Protein AF-A0A336LUT3-F1 (afdb_monomer_lite)

Secondary structure (DSSP, 8-state):
-HHHHTT---PPP--BTTB-----SS-HHHHHHHHHHT-PPPPPGGGS-PPP---PPPHHHHHHHHHHH--PPPPPPP-------

Organism: Culicoides sonorensis (NCBI:txid179676)

InterPro domains:
  IPR003124 WH2 domain [PS51082] (59-76)
  IPR029901 Protein Spire [PTHR21345] (1-82)

Sequence (85 aa):
MEDIRQRKYQLRKVMVNGDVPPRVKKDAHAVILEFIRSRPPLRKASERKLQPLKRNPSPRDLLLDSIRQGRVLKPVAPKLKNRCK

Foldseek 3Di:
DVCVVVVVDDDDQDDDPPDRPPPPPDDPVRVVVVVVVVVPDDDDPVPDPDDPDDDDDDPVRVVVVDVVVDDDDDDDDDDPPPDDD

Structure (mmCIF, N/CA/C/O backbone):
data_AF-A0A336LUT3-F1
#
_entry.id   AF-A0A336LUT3-F1
#
loop_
_atom_site.group_PDB
_atom_site.id
_atom_site.type_symbol
_atom_site.label_atom_id
_atom_site.label_alt_id
_atom_site.label_comp_id
_atom_site.label_asym_id
_atom_site.label_entity_id
_atom_site.label_seq_id
_atom_site.pdbx_PDB_ins_code
_atom_site.Cartn_x
_atom_site.Cartn_y
_atom_site.Cartn_z
_atom_site.occupancy
_atom_site.B_iso_or_equiv
_atom_site.auth_seq_id
_atom_site.auth_comp_id
_atom_site.auth_asym_id
_atom_site.auth_atom_id
_atom_site.pdbx_PDB_model_num
ATOM 1 N N . MET A 1 1 ? 41.570 20.282 -2.969 1.00 68.81 1 MET A N 1
ATOM 2 C CA . MET A 1 1 ? 40.309 20.346 -3.754 1.00 68.81 1 MET A CA 1
ATOM 3 C C . MET A 1 1 ? 40.528 20.768 -5.202 1.00 68.81 1 MET A C 1
ATOM 5 O O . MET A 1 1 ? 39.666 20.485 -6.028 1.00 68.81 1 MET A O 1
ATOM 9 N N . GLU A 1 2 ? 41.651 21.416 -5.524 1.00 84.81 2 GLU A N 1
ATOM 10 C CA . GLU A 1 2 ? 41.972 21.817 -6.898 1.00 84.81 2 GLU A CA 1
ATOM 11 C C . GLU A 1 2 ? 42.041 20.625 -7.861 1.00 84.81 2 GLU A C 1
ATOM 13 O O . GLU A 1 2 ? 41.521 20.703 -8.965 1.00 84.81 2 GLU A O 1
ATOM 18 N N . ASP A 1 3 ? 42.549 19.478 -7.411 1.00 85.50 3 ASP A N 1
ATOM 19 C CA . ASP A 1 3 ? 42.709 18.281 -8.251 1.00 85.50 3 ASP A CA 1
ATOM 20 C C . ASP A 1 3 ? 41.368 17.700 -8.732 1.00 85.50 3 ASP A C 1
ATOM 22 O O . ASP A 1 3 ? 41.266 17.177 -9.843 1.00 85.50 3 ASP A O 1
ATOM 26 N N . ILE A 1 4 ? 40.310 17.837 -7.919 1.00 82.75 4 ILE A N 1
ATOM 27 C CA . ILE A 1 4 ? 38.938 17.448 -8.282 1.00 82.75 4 ILE A CA 1
ATOM 28 C C . ILE A 1 4 ? 38.367 18.445 -9.292 1.00 82.75 4 ILE A C 1
ATOM 30 O O . ILE A 1 4 ? 37.797 18.033 -10.305 1.00 82.75 4 ILE A O 1
ATOM 34 N N . ARG A 1 5 ? 38.553 19.750 -9.043 1.00 88.62 5 ARG A N 1
ATOM 35 C CA . ARG A 1 5 ? 38.111 20.821 -9.950 1.00 88.62 5 ARG A CA 1
ATOM 36 C C . ARG A 1 5 ? 38.777 20.708 -11.323 1.00 88.62 5 ARG A C 1
ATOM 38 O O . ARG A 1 5 ? 38.098 20.824 -12.337 1.00 88.62 5 ARG A O 1
ATOM 45 N N . GLN A 1 6 ? 40.070 20.389 -11.351 1.00 89.94 6 GLN A N 1
ATOM 46 C CA . GLN A 1 6 ? 40.873 20.188 -12.560 1.00 89.94 6 GLN A CA 1
ATOM 47 C C . GLN A 1 6 ? 40.741 18.776 -13.163 1.00 89.94 6 GLN A C 1
ATOM 49 O O . GLN A 1 6 ? 41.374 18.482 -14.174 1.00 89.94 6 GLN A O 1
ATOM 54 N N . ARG A 1 7 ? 39.921 17.893 -12.567 1.00 83.62 7 ARG A N 1
ATOM 55 C CA . ARG A 1 7 ? 39.706 16.494 -12.991 1.00 83.62 7 ARG A CA 1
ATOM 56 C C . ARG A 1 7 ? 40.998 15.687 -13.170 1.00 83.62 7 ARG A C 1
ATOM 58 O O . ARG A 1 7 ? 41.072 14.793 -14.011 1.00 83.62 7 ARG A O 1
ATOM 65 N N . LYS A 1 8 ? 42.018 15.968 -12.361 1.00 87.81 8 LYS A N 1
ATOM 66 C CA . LYS A 1 8 ? 43.341 15.340 -12.447 1.00 87.81 8 LYS A CA 1
ATOM 67 C C . LYS A 1 8 ? 43.386 14.015 -11.670 1.00 87.81 8 LYS A C 1
ATOM 69 O O . LYS A 1 8 ? 44.268 13.796 -10.848 1.00 87.81 8 LYS A O 1
ATOM 74 N N . TYR A 1 9 ? 42.416 13.133 -11.910 1.00 81.25 9 TYR A N 1
ATOM 75 C CA . TYR A 1 9 ? 42.328 11.812 -11.283 1.00 81.25 9 TYR A CA 1
ATOM 76 C C . TYR A 1 9 ? 42.215 10.706 -12.339 1.00 81.25 9 TYR A C 1
ATOM 78 O O . TYR A 1 9 ? 41.461 10.818 -13.304 1.00 81.25 9 TYR A O 1
ATOM 86 N N . GLN A 1 10 ? 42.960 9.615 -12.152 1.00 79.81 10 GLN A N 1
ATOM 87 C CA . GLN A 1 10 ? 42.882 8.421 -12.997 1.00 79.81 10 GLN A CA 1
ATOM 88 C C . GLN A 1 10 ? 42.138 7.316 -12.241 1.00 79.81 10 GLN A C 1
ATOM 90 O O . GLN A 1 10 ? 42.636 6.785 -11.252 1.00 79.81 10 GLN A O 1
ATOM 95 N N . LEU A 1 11 ? 40.931 6.972 -12.698 1.00 76.81 11 LEU A N 1
ATOM 96 C CA . LEU A 1 11 ? 40.171 5.838 -12.167 1.00 76.81 11 LEU A CA 1
ATOM 97 C C . LEU A 1 11 ? 40.531 4.556 -12.924 1.00 76.81 11 LEU A C 1
ATOM 99 O O . LEU A 1 11 ? 40.666 4.559 -14.149 1.00 76.81 11 LEU A O 1
ATOM 103 N N . ARG A 1 12 ? 40.635 3.438 -12.199 1.00 75.50 12 ARG A N 1
ATOM 104 C CA . ARG A 1 12 ? 40.793 2.107 -12.801 1.00 75.50 12 ARG A CA 1
ATOM 105 C C . ARG A 1 12 ? 39.466 1.678 -13.436 1.00 75.50 12 ARG A C 1
ATOM 107 O O . ARG A 1 12 ? 38.423 1.745 -12.790 1.00 75.50 12 ARG A O 1
ATOM 114 N N . LYS A 1 13 ? 39.492 1.238 -14.698 1.00 70.25 13 LYS A N 1
ATOM 115 C CA . LYS A 1 13 ? 38.297 0.733 -15.394 1.00 70.25 13 LYS A CA 1
ATOM 116 C C . LYS A 1 13 ? 37.951 -0.658 -14.860 1.00 70.25 13 LYS A C 1
ATOM 118 O O . LYS A 1 13 ? 38.733 -1.587 -15.031 1.00 70.25 13 LYS A O 1
ATOM 123 N N . VAL A 1 14 ? 36.789 -0.799 -14.226 1.00 70.44 14 VAL A N 1
ATOM 124 C CA . VAL A 1 14 ? 36.258 -2.108 -13.821 1.00 70.44 14 VAL A CA 1
ATOM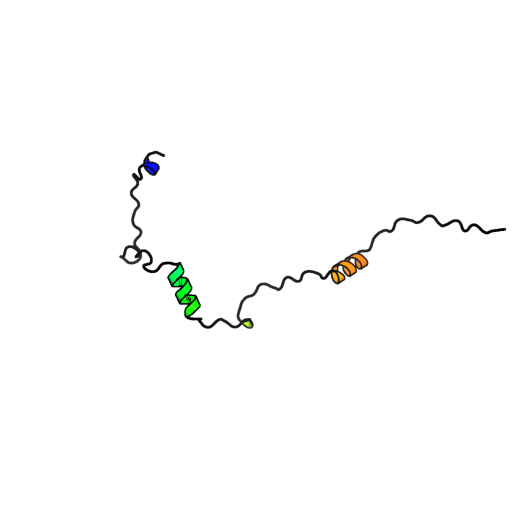 125 C C . VAL A 1 14 ? 35.617 -2.750 -15.050 1.00 70.44 14 VAL A C 1
ATOM 127 O O . VAL A 1 14 ? 34.591 -2.279 -15.536 1.00 70.44 14 VAL A O 1
ATOM 130 N N . MET A 1 15 ? 36.261 -3.785 -15.586 1.00 64.94 15 MET A N 1
ATOM 131 C CA . MET A 1 15 ? 35.706 -4.620 -16.653 1.00 64.94 15 MET A CA 1
ATOM 132 C C . MET A 1 15 ? 34.906 -5.760 -16.021 1.00 64.94 15 MET A C 1
ATOM 134 O O . MET A 1 15 ? 35.346 -6.344 -15.032 1.00 64.94 15 MET A O 1
ATOM 138 N N . VAL A 1 16 ? 33.753 -6.098 -16.597 1.00 66.56 16 VAL A N 1
ATOM 139 C CA . VAL A 1 16 ? 32.990 -7.299 -16.227 1.00 66.56 16 VAL A CA 1
ATOM 140 C C . VAL A 1 16 ? 33.004 -8.211 -17.451 1.00 66.56 16 VAL A C 1
ATOM 142 O O . VAL A 1 16 ? 32.521 -7.818 -18.507 1.00 66.56 16 VAL A O 1
ATOM 145 N N . ASN A 1 17 ? 33.603 -9.401 -17.333 1.00 61.75 17 ASN A N 1
ATOM 146 C CA . ASN A 1 17 ? 33.742 -10.400 -18.408 1.00 61.75 17 ASN A CA 1
ATOM 147 C C . ASN A 1 17 ? 34.537 -9.959 -19.659 1.00 61.75 17 ASN A C 1
ATOM 149 O O . ASN A 1 17 ? 34.316 -10.488 -20.743 1.00 61.75 17 ASN A O 1
ATOM 153 N N . GLY A 1 18 ? 35.487 -9.029 -19.518 1.00 64.62 18 GLY A N 1
ATOM 154 C CA . GLY A 1 18 ? 36.433 -8.696 -20.595 1.00 64.62 18 GLY A CA 1
ATOM 155 C C . GLY A 1 18 ? 35.974 -7.620 -21.586 1.00 64.62 18 GLY A C 1
ATOM 156 O O . GLY A 1 18 ? 36.736 -7.300 -22.492 1.00 64.62 18 GLY A O 1
ATOM 157 N N . ASP A 1 19 ? 34.815 -6.989 -21.371 1.00 63.25 19 ASP A N 1
ATOM 158 C CA . ASP A 1 19 ? 34.395 -5.780 -22.093 1.00 63.25 19 ASP A CA 1
ATOM 159 C C . ASP A 1 19 ? 34.178 -4.607 -21.116 1.00 63.25 19 ASP A C 1
ATOM 161 O O . ASP A 1 19 ? 33.838 -4.793 -19.940 1.00 63.25 19 ASP A O 1
ATOM 165 N N . VAL A 1 20 ? 34.404 -3.377 -21.586 1.00 56.66 20 VAL A N 1
ATOM 166 C CA . VAL A 1 20 ? 33.955 -2.176 -20.867 1.00 56.66 20 VAL A CA 1
ATOM 167 C C . VAL A 1 20 ? 32.433 -2.197 -20.953 1.00 56.66 20 VAL A C 1
ATOM 169 O O . VAL A 1 20 ? 31.944 -2.192 -22.080 1.00 56.66 20 VAL A O 1
ATOM 172 N N . PRO A 1 21 ? 31.672 -2.202 -19.833 1.00 63.31 21 PRO A N 1
ATOM 173 C CA . PRO A 1 21 ? 30.219 -2.280 -19.897 1.00 63.31 21 PRO A CA 1
ATOM 174 C C . PRO A 1 21 ? 29.712 -1.243 -20.899 1.00 63.31 21 PRO A C 1
ATOM 176 O O . PRO A 1 21 ? 29.939 -0.043 -20.680 1.00 63.31 21 PRO A O 1
ATOM 179 N N . PRO A 1 22 ? 29.100 -1.668 -22.021 1.00 65.25 22 PRO A N 1
ATOM 180 C CA . PRO A 1 22 ? 28.565 -0.727 -22.974 1.00 65.25 22 PRO A CA 1
ATOM 181 C C . PRO A 1 22 ? 27.606 0.141 -22.179 1.00 65.25 22 PRO A C 1
ATOM 183 O O . PRO A 1 22 ? 26.685 -0.384 -21.547 1.00 65.25 22 PRO A O 1
ATOM 186 N N . ARG A 1 23 ? 27.845 1.460 -22.162 1.00 59.88 23 ARG A N 1
ATOM 187 C CA . ARG A 1 23 ? 26.838 2.417 -21.695 1.00 59.88 23 ARG A CA 1
ATOM 188 C C . ARG A 1 23 ? 25.531 1.958 -22.311 1.00 59.88 23 ARG A C 1
ATOM 190 O O . ARG A 1 23 ? 25.491 1.805 -23.533 1.00 59.88 23 ARG A O 1
ATOM 197 N N . VAL A 1 24 ? 24.564 1.612 -21.461 1.00 60.94 24 VAL A N 1
ATOM 198 C CA . VAL A 1 24 ? 23.313 0.963 -21.858 1.00 60.94 24 VAL A CA 1
ATOM 199 C C . VAL A 1 24 ? 22.825 1.660 -23.125 1.00 60.94 24 VAL A C 1
ATOM 201 O O . VAL A 1 24 ? 22.523 2.848 -23.097 1.00 60.94 24 VAL A O 1
ATOM 204 N N . LYS A 1 25 ? 22.895 0.968 -24.273 1.00 68.31 25 LYS A N 1
ATOM 205 C CA . LYS A 1 25 ? 22.725 1.615 -25.591 1.00 68.31 25 LYS A CA 1
ATOM 206 C C . LYS A 1 25 ? 21.312 2.172 -25.767 1.00 68.31 25 LYS A C 1
ATOM 208 O O . LYS A 1 25 ? 21.082 3.045 -26.594 1.00 68.31 25 LYS A O 1
ATOM 213 N N . LYS A 1 26 ? 20.373 1.629 -24.993 1.00 71.75 26 LYS A N 1
ATOM 214 C CA . LYS A 1 26 ? 18.998 2.086 -24.878 1.00 71.75 26 LYS A CA 1
ATOM 215 C C . LYS A 1 26 ? 18.884 2.958 -23.633 1.00 71.75 26 LYS A C 1
ATOM 217 O O . LYS A 1 26 ? 19.322 2.557 -22.557 1.00 71.75 26 LYS A O 1
ATOM 222 N N . ASP A 1 27 ? 18.266 4.121 -23.789 1.00 81.94 27 ASP A N 1
ATOM 223 C CA . ASP A 1 27 ? 17.856 4.956 -22.665 1.00 81.94 27 ASP A CA 1
ATOM 224 C C . ASP A 1 27 ? 17.065 4.108 -21.650 1.00 81.94 27 ASP A C 1
ATOM 226 O O . ASP A 1 27 ? 16.225 3.288 -22.039 1.00 81.94 27 ASP A O 1
ATOM 230 N N . ALA A 1 28 ? 17.336 4.279 -20.355 1.00 82.69 28 ALA A N 1
ATOM 231 C CA . ALA A 1 28 ? 16.670 3.525 -19.294 1.00 82.69 28 ALA A CA 1
ATOM 232 C C . ALA A 1 28 ? 15.144 3.657 -19.406 1.00 82.69 28 ALA A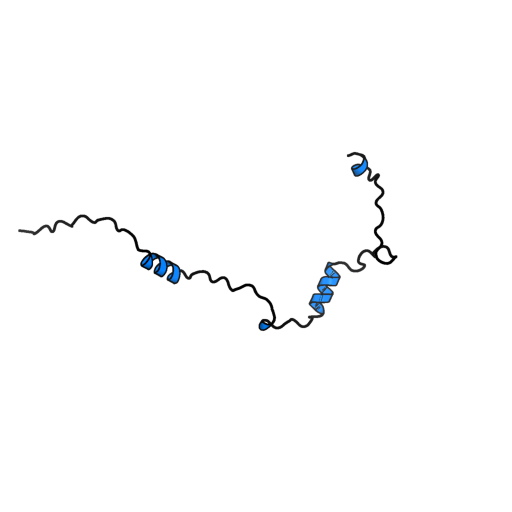 C 1
ATOM 234 O O . ALA A 1 28 ? 14.409 2.682 -19.238 1.00 82.69 28 ALA A O 1
ATOM 235 N N . HIS A 1 29 ? 14.676 4.846 -19.791 1.00 86.50 29 HIS A N 1
ATOM 236 C CA . HIS A 1 29 ? 13.270 5.111 -20.054 1.00 86.50 29 HIS A CA 1
ATOM 237 C C . HIS A 1 29 ? 12.706 4.250 -21.199 1.00 86.50 29 HIS A C 1
ATOM 239 O O . HIS A 1 29 ? 11.624 3.678 -21.071 1.00 86.50 29 HIS A O 1
ATOM 245 N N . ALA A 1 30 ? 13.448 4.085 -22.297 1.00 89.00 30 ALA A N 1
ATOM 246 C CA . ALA A 1 30 ? 13.022 3.269 -23.433 1.00 89.00 30 ALA A CA 1
ATOM 247 C C . ALA A 1 30 ? 12.907 1.779 -23.071 1.00 89.00 30 ALA A C 1
ATOM 249 O O . ALA A 1 30 ? 11.955 1.122 -23.490 1.00 89.00 30 ALA A O 1
ATOM 250 N N . VAL A 1 31 ? 13.828 1.265 -22.248 1.00 88.56 31 VAL A N 1
ATOM 251 C CA . VAL A 1 31 ? 13.797 -0.122 -21.749 1.00 88.56 31 VAL A CA 1
ATOM 252 C C . VAL A 1 31 ? 12.581 -0.361 -20.849 1.00 88.56 31 VAL A C 1
ATOM 254 O O . VAL A 1 31 ? 11.874 -1.356 -21.012 1.00 88.56 31 VAL A O 1
ATOM 257 N N . ILE A 1 32 ? 12.294 0.567 -19.931 1.00 90.06 32 ILE A N 1
ATOM 258 C CA . ILE A 1 32 ? 11.116 0.486 -19.054 1.00 90.06 32 ILE A CA 1
ATOM 259 C C . ILE A 1 32 ? 9.822 0.529 -19.881 1.00 90.06 32 ILE A C 1
ATOM 261 O O . ILE A 1 32 ? 8.899 -0.249 -19.633 1.00 90.06 32 ILE A O 1
ATOM 265 N N . LEU A 1 33 ? 9.753 1.394 -20.899 1.00 94.31 33 LEU A N 1
ATOM 266 C CA . LEU A 1 33 ? 8.596 1.468 -21.789 1.00 94.31 33 LEU A CA 1
ATOM 267 C C . LEU A 1 33 ? 8.397 0.186 -22.609 1.00 94.31 33 LEU A C 1
ATOM 269 O O . LEU A 1 33 ? 7.263 -0.266 -22.748 1.00 94.31 33 LEU A O 1
ATOM 273 N N . GLU A 1 34 ? 9.466 -0.401 -23.152 1.00 93.56 34 GLU A N 1
ATOM 274 C CA . GLU A 1 34 ? 9.428 -1.687 -23.868 1.00 93.56 34 GLU A CA 1
ATOM 275 C C . GLU A 1 34 ? 8.848 -2.800 -22.975 1.00 93.56 34 GLU A C 1
ATOM 277 O O . GLU A 1 34 ? 7.995 -3.571 -23.415 1.00 93.56 34 GLU A O 1
ATOM 282 N N . PHE A 1 35 ? 9.214 -2.806 -21.690 1.00 92.94 35 PHE A N 1
ATOM 283 C CA . PHE A 1 35 ? 8.707 -3.757 -20.700 1.00 92.94 35 PHE A CA 1
ATOM 284 C C . PHE A 1 35 ? 7.219 -3.569 -20.358 1.00 92.94 35 PHE A C 1
ATOM 286 O O . PHE A 1 35 ? 6.472 -4.540 -20.277 1.00 92.94 35 PHE A O 1
ATOM 293 N N . ILE A 1 36 ? 6.747 -2.331 -20.175 1.00 94.06 36 ILE A N 1
ATOM 294 C CA . ILE A 1 36 ? 5.315 -2.079 -19.924 1.00 94.06 36 ILE A CA 1
ATOM 295 C C . ILE A 1 36 ? 4.487 -2.429 -21.170 1.00 94.06 36 ILE A C 1
ATOM 297 O O . ILE A 1 36 ? 3.399 -3.001 -21.057 1.00 94.06 36 ILE A O 1
ATOM 301 N N . ARG A 1 37 ? 5.006 -2.121 -22.367 1.00 93.62 37 ARG A N 1
ATOM 302 C CA . ARG A 1 37 ? 4.339 -2.407 -23.647 1.00 93.62 37 ARG A CA 1
ATOM 303 C C . ARG A 1 37 ? 4.188 -3.900 -23.924 1.00 93.62 37 ARG A C 1
ATOM 305 O O . ARG A 1 37 ? 3.167 -4.282 -24.487 1.00 93.62 37 ARG A O 1
ATOM 312 N N . SER A 1 38 ? 5.138 -4.736 -23.505 1.00 95.44 38 SER A N 1
ATOM 313 C CA . SER A 1 38 ? 5.050 -6.193 -23.682 1.00 95.44 38 SER A CA 1
ATOM 314 C C . SER A 1 38 ? 4.028 -6.873 -22.763 1.00 95.44 38 SER A C 1
ATOM 316 O O . SER A 1 38 ? 3.762 -8.057 -22.948 1.00 95.44 38 SER A O 1
ATOM 318 N N . ARG A 1 39 ? 3.439 -6.135 -21.801 1.00 90.25 39 ARG A N 1
ATOM 319 C CA . ARG A 1 39 ? 2.426 -6.609 -20.836 1.00 90.25 39 ARG A CA 1
ATOM 320 C C . ARG A 1 39 ? 2.696 -8.040 -20.348 1.00 90.25 39 ARG A C 1
ATOM 322 O O . ARG A 1 39 ? 1.864 -8.928 -20.552 1.00 90.25 39 ARG A O 1
ATOM 329 N N . PRO A 1 40 ? 3.849 -8.283 -19.707 1.00 90.75 40 PRO A N 1
ATOM 330 C CA . PRO A 1 40 ? 4.192 -9.618 -19.250 1.00 90.75 40 PRO A CA 1
ATOM 331 C C . PRO A 1 40 ? 3.132 -10.153 -18.269 1.00 90.75 40 PRO A C 1
ATOM 333 O O . PRO A 1 40 ? 2.527 -9.375 -17.520 1.00 90.75 40 PRO A O 1
ATOM 336 N N . PRO A 1 41 ? 2.896 -11.477 -18.241 1.00 91.25 41 PRO A N 1
ATOM 337 C CA . PRO A 1 41 ? 1.884 -12.076 -17.380 1.00 91.25 41 PRO A CA 1
ATOM 338 C C . PRO A 1 41 ? 2.207 -11.829 -15.901 1.00 91.25 41 PRO A C 1
ATOM 340 O O . PRO A 1 41 ? 3.294 -12.145 -15.414 1.00 91.25 41 PRO A O 1
ATOM 343 N N . LEU A 1 42 ? 1.245 -11.266 -15.167 1.00 86.75 42 LEU A N 1
ATOM 344 C CA . LEU A 1 42 ? 1.390 -10.979 -13.740 1.00 86.75 42 LEU A CA 1
ATOM 345 C C . LEU A 1 42 ? 1.042 -12.205 -12.884 1.00 86.75 42 LEU A C 1
ATOM 347 O O . LEU A 1 42 ? 0.111 -12.950 -13.182 1.00 86.75 42 LEU A O 1
ATOM 351 N N . ARG A 1 43 ? 1.738 -12.367 -11.752 1.00 89.44 43 ARG A N 1
ATOM 352 C CA . ARG A 1 43 ? 1.415 -13.387 -10.734 1.00 89.44 43 ARG A CA 1
ATOM 353 C C . ARG A 1 43 ? 0.029 -13.150 -10.135 1.00 89.44 43 ARG A C 1
ATOM 355 O O . ARG A 1 43 ? -0.338 -11.993 -9.887 1.00 89.44 43 ARG A O 1
ATOM 362 N N . LYS A 1 44 ? -0.711 -14.226 -9.846 1.00 90.25 44 LYS A N 1
ATOM 363 C CA . LYS A 1 44 ? -2.038 -14.161 -9.208 1.00 90.25 44 LYS A CA 1
ATOM 364 C C . LYS A 1 44 ? -1.948 -13.486 -7.840 1.00 90.25 44 LYS A C 1
ATOM 366 O O . LYS A 1 44 ? -0.943 -13.621 -7.150 1.00 90.25 44 LYS A O 1
ATOM 371 N N . ALA A 1 45 ? -2.999 -12.774 -7.434 1.00 86.69 45 ALA A N 1
ATOM 372 C CA . ALA A 1 45 ? -3.013 -12.051 -6.159 1.00 86.69 45 ALA A CA 1
ATOM 373 C C . ALA A 1 45 ? -2.787 -12.978 -4.949 1.00 86.69 45 ALA A C 1
ATOM 375 O O . ALA A 1 45 ? -2.071 -12.603 -4.028 1.00 86.69 45 ALA A O 1
ATOM 376 N N . SER A 1 46 ? -3.321 -14.202 -5.004 1.00 88.06 46 SER A N 1
ATOM 377 C CA . SER A 1 46 ? -3.175 -15.233 -3.969 1.00 88.06 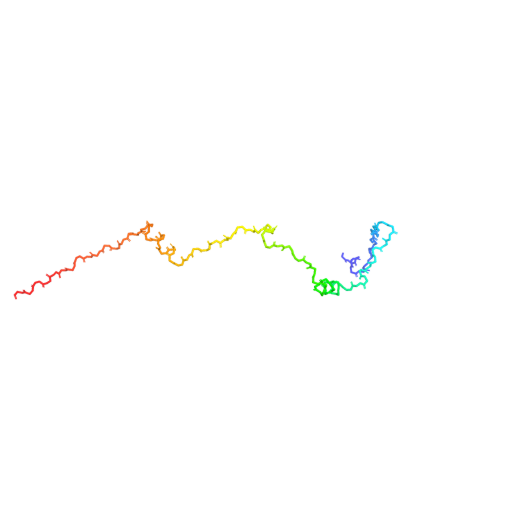46 SER A CA 1
ATOM 378 C C . SER A 1 46 ? -1.742 -15.742 -3.782 1.00 88.06 46 SER A C 1
ATOM 380 O O . SER A 1 46 ? -1.407 -16.235 -2.713 1.00 88.06 46 SER A O 1
ATOM 382 N N . GLU A 1 47 ? -0.891 -15.637 -4.805 1.00 91.94 47 GLU A N 1
ATOM 383 C CA . GLU A 1 47 ? 0.504 -16.104 -4.771 1.00 91.94 47 GLU A CA 1
ATOM 384 C C . GLU A 1 47 ? 1.474 -15.022 -4.269 1.00 91.94 47 GLU A C 1
ATOM 386 O O . GLU A 1 47 ? 2.657 -15.283 -4.044 1.00 91.94 47 GLU A O 1
ATOM 391 N N . ARG A 1 48 ? 1.003 -13.779 -4.121 1.00 89.94 48 ARG A N 1
ATOM 392 C CA . ARG A 1 48 ? 1.834 -12.655 -3.685 1.00 89.94 48 ARG A CA 1
ATOM 393 C C . ARG A 1 48 ? 1.950 -12.676 -2.164 1.00 89.94 48 ARG A C 1
ATOM 395 O O . ARG A 1 48 ? 0.946 -12.708 -1.459 1.00 89.94 48 ARG A O 1
ATOM 402 N N . LYS A 1 49 ? 3.176 -12.574 -1.646 1.00 88.81 49 LYS A N 1
ATOM 403 C CA . LYS A 1 49 ? 3.423 -12.327 -0.218 1.00 88.81 49 LYS A CA 1
ATOM 404 C C . LYS A 1 49 ? 3.048 -10.878 0.107 1.00 88.81 49 LYS A C 1
ATOM 406 O O . LYS A 1 49 ? 3.869 -9.977 -0.045 1.00 88.81 49 LYS A O 1
ATOM 411 N N . LEU A 1 50 ? 1.791 -10.645 0.480 1.00 83.81 50 LEU A N 1
ATOM 412 C CA . LEU A 1 50 ? 1.308 -9.337 0.925 1.00 83.81 50 LEU A CA 1
ATOM 413 C C . LEU A 1 50 ? 1.561 -9.159 2.424 1.00 83.81 50 LEU A C 1
ATOM 415 O O . LEU A 1 50 ? 1.526 -10.122 3.191 1.00 83.81 50 LEU A O 1
ATOM 419 N N . GLN A 1 51 ? 1.806 -7.919 2.846 1.00 87.31 51 GLN A N 1
ATOM 420 C CA . GLN A 1 51 ? 1.812 -7.594 4.271 1.00 87.31 51 GLN A CA 1
ATOM 421 C C . GLN A 1 51 ? 0.404 -7.796 4.858 1.00 87.31 51 GLN A C 1
ATOM 423 O O . GLN A 1 51 ? -0.580 -7.587 4.139 1.00 87.31 51 GLN A O 1
ATOM 428 N N . PRO A 1 52 ? 0.282 -8.168 6.149 1.00 87.44 52 PRO A N 1
ATOM 429 C CA . PRO A 1 52 ? -1.013 -8.247 6.812 1.00 87.44 52 PRO A CA 1
ATOM 430 C C . PRO A 1 52 ? -1.788 -6.935 6.667 1.00 87.44 52 PRO A C 1
ATOM 432 O O . PRO A 1 52 ? -1.224 -5.847 6.814 1.00 87.44 52 PRO A O 1
ATOM 435 N N . LEU A 1 53 ? -3.087 -7.038 6.385 1.00 84.88 53 LEU A N 1
ATOM 436 C CA . LEU A 1 53 ? -3.957 -5.876 6.252 1.00 84.88 53 LEU A CA 1
ATOM 437 C C . LEU A 1 53 ? -3.997 -5.111 7.583 1.00 84.88 53 LEU A C 1
ATOM 439 O O . LEU A 1 53 ? -4.541 -5.604 8.571 1.00 84.88 53 LEU A O 1
ATOM 443 N N . LYS A 1 54 ? -3.442 -3.894 7.608 1.00 86.56 54 LYS A N 1
ATOM 444 C CA . LYS A 1 54 ? -3.566 -2.992 8.759 1.00 86.56 54 LYS A CA 1
ATOM 445 C C . LYS A 1 54 ? -5.011 -2.514 8.845 1.00 86.56 54 LYS A C 1
ATOM 447 O O . LYS A 1 54 ? -5.459 -1.714 8.026 1.00 86.56 54 LYS A O 1
ATOM 452 N N . ARG A 1 55 ? -5.752 -3.033 9.819 1.00 84.75 55 ARG A N 1
ATOM 453 C CA . ARG A 1 55 ? -7.136 -2.636 10.070 1.00 84.75 55 ARG A CA 1
ATOM 454 C C . ARG A 1 55 ? -7.124 -1.417 10.990 1.00 84.75 55 ARG A C 1
ATOM 456 O O . ARG A 1 55 ? -6.772 -1.536 12.157 1.00 84.75 55 ARG A O 1
ATOM 463 N N . ASN A 1 56 ? -7.470 -0.249 10.455 1.00 88.62 56 ASN A N 1
ATOM 464 C CA . ASN A 1 56 ? -7.694 0.932 11.286 1.00 88.62 56 ASN A CA 1
ATOM 465 C C . ASN A 1 56 ? -9.048 0.781 11.998 1.00 88.62 56 ASN A C 1
ATOM 467 O O . ASN A 1 56 ? -10.007 0.341 11.352 1.00 88.62 56 ASN A O 1
ATOM 471 N N . PRO A 1 57 ? -9.148 1.106 13.297 1.00 92.25 57 PRO A N 1
ATOM 472 C CA . PRO A 1 57 ? -10.414 1.027 14.011 1.00 92.25 57 PRO A CA 1
ATOM 473 C C . PRO A 1 57 ? -11.421 2.006 13.401 1.00 92.25 57 PRO A C 1
ATOM 475 O O . PRO A 1 57 ? -11.088 3.151 13.085 1.00 92.25 57 PRO A O 1
ATOM 478 N N . SER A 1 58 ? -12.662 1.554 13.227 1.00 94.38 58 SER A N 1
ATOM 479 C CA . SER A 1 58 ? -13.763 2.436 12.835 1.00 94.38 58 SER A CA 1
ATOM 480 C C . SER A 1 58 ? -14.030 3.462 13.945 1.00 94.38 58 SER A C 1
ATOM 482 O O . SER A 1 58 ? -13.824 3.143 15.120 1.00 94.38 58 SER A O 1
ATOM 484 N N . PRO A 1 59 ? -14.579 4.656 13.643 1.00 96.62 59 PRO A N 1
ATOM 485 C CA . PRO A 1 59 ? -15.087 5.567 14.672 1.00 96.62 59 PRO A CA 1
ATOM 486 C C . PRO A 1 59 ? -16.028 4.881 15.677 1.00 96.62 59 PRO A C 1
ATOM 488 O O . PRO A 1 59 ? -16.005 5.194 16.866 1.00 96.62 59 PRO A O 1
ATOM 491 N N . ARG A 1 60 ? -16.814 3.894 15.219 1.00 97.00 60 ARG A N 1
ATOM 492 C CA . ARG A 1 60 ? -17.658 3.057 16.086 1.00 97.00 60 ARG A CA 1
ATOM 493 C C . ARG A 1 60 ? -16.832 2.213 17.056 1.00 97.00 60 ARG A C 1
ATOM 495 O O . ARG A 1 60 ? -17.213 2.087 18.214 1.00 97.00 60 ARG A O 1
ATOM 502 N N . ASP A 1 61 ? -15.739 1.624 16.586 1.00 95.88 61 ASP A N 1
ATOM 503 C CA . ASP A 1 61 ? -14.889 0.753 17.400 1.00 95.88 61 ASP A CA 1
ATOM 504 C C . ASP A 1 61 ? -14.203 1.570 18.498 1.00 95.88 61 ASP A C 1
ATOM 506 O O . ASP A 1 61 ? -14.285 1.203 19.668 1.00 95.88 61 ASP A O 1
ATOM 510 N N . LEU A 1 62 ? -13.672 2.747 18.141 1.00 96.69 62 LEU A N 1
ATOM 511 C CA . LEU A 1 62 ? -13.099 3.709 19.087 1.00 96.69 62 LEU A CA 1
ATOM 512 C C . LEU A 1 62 ? -14.115 4.165 20.143 1.00 96.69 62 LEU A C 1
ATOM 514 O O . LEU A 1 62 ? -13.794 4.241 21.330 1.00 96.69 62 LEU A O 1
ATOM 518 N N . LEU A 1 63 ? -15.356 4.445 19.730 1.00 96.56 63 LEU A N 1
ATOM 519 C CA . LEU A 1 63 ? -16.434 4.790 20.656 1.00 96.56 63 LEU A CA 1
ATOM 520 C C . LEU A 1 63 ? -16.698 3.646 21.640 1.00 96.56 63 LEU A C 1
ATOM 522 O O . LEU A 1 63 ? -16.736 3.877 22.848 1.00 96.56 63 LEU A O 1
ATOM 526 N N . LEU A 1 64 ? -16.854 2.418 21.145 1.00 97.50 64 LEU A N 1
ATOM 527 C CA . LEU A 1 64 ? -17.095 1.251 21.991 1.00 97.50 64 LEU A CA 1
ATOM 528 C C . LEU A 1 64 ? -15.928 0.978 22.952 1.00 97.50 64 LEU A C 1
ATOM 530 O O . LEU A 1 64 ? -16.177 0.626 24.103 1.00 97.50 64 LEU A O 1
ATOM 534 N N . ASP A 1 65 ? -14.682 1.181 22.516 1.00 96.56 65 ASP A N 1
ATOM 535 C CA . ASP A 1 65 ? -13.496 1.090 23.376 1.00 96.56 65 ASP A CA 1
ATOM 536 C C . ASP A 1 65 ? -13.529 2.143 24.487 1.00 96.56 65 ASP A C 1
ATOM 538 O O . ASP A 1 65 ? -13.366 1.801 25.657 1.00 96.56 65 ASP A O 1
ATOM 542 N N . SER A 1 66 ? -13.839 3.402 24.156 1.00 96.38 66 SER A N 1
ATOM 543 C CA . SER A 1 66 ? -13.957 4.474 25.156 1.00 96.38 66 SER A CA 1
ATOM 544 C C . SER A 1 66 ? -15.076 4.228 26.177 1.00 96.38 66 SER A C 1
ATOM 546 O O . SER A 1 66 ? -14.948 4.588 27.347 1.00 96.38 66 SER A O 1
ATOM 548 N N . ILE A 1 67 ? -16.172 3.588 25.754 1.00 96.69 67 ILE A N 1
ATOM 549 C CA . ILE A 1 67 ? -17.281 3.216 26.638 1.00 96.69 67 ILE A CA 1
ATOM 550 C C . ILE A 1 67 ? -16.841 2.096 27.584 1.00 96.69 67 ILE A C 1
ATOM 552 O O . ILE A 1 67 ? -17.099 2.190 28.782 1.00 96.69 67 ILE A O 1
ATOM 556 N N . ARG A 1 68 ? -16.151 1.066 27.067 1.00 97.12 68 ARG A N 1
ATOM 557 C CA . ARG A 1 68 ? -15.598 -0.037 27.873 1.00 97.12 68 ARG A CA 1
ATOM 558 C C . ARG A 1 68 ? -14.552 0.439 28.879 1.00 97.12 68 ARG A C 1
ATOM 560 O O . ARG A 1 68 ? -14.533 -0.059 29.997 1.00 97.12 68 ARG A O 1
ATOM 567 N N . GLN A 1 69 ? -13.702 1.389 28.487 1.00 97.12 69 GLN A N 1
ATOM 568 C CA . GLN A 1 69 ? -12.680 1.973 29.358 1.00 97.12 69 GLN A CA 1
ATOM 569 C C . GLN A 1 69 ? -13.298 2.770 30.520 1.00 97.12 69 GLN A C 1
ATOM 571 O O . GLN A 1 69 ? -12.733 2.807 31.612 1.00 97.12 69 GLN A O 1
ATOM 576 N N . GLY A 1 70 ? -14.469 3.376 30.299 1.00 94.75 70 GLY A N 1
ATOM 577 C CA . GLY A 1 70 ? -15.163 4.189 31.292 1.00 94.75 70 GLY A CA 1
ATOM 578 C C . GLY A 1 70 ? -14.503 5.552 31.535 1.00 94.75 70 GLY A C 1
ATOM 579 O O . GLY A 1 70 ? -13.395 5.839 31.084 1.00 94.75 70 GLY A O 1
ATOM 580 N N . ARG A 1 71 ? -15.214 6.441 32.242 1.00 94.44 71 ARG A N 1
ATOM 581 C CA . ARG A 1 71 ? -14.688 7.739 32.699 1.00 94.44 71 ARG A CA 1
ATOM 582 C C . ARG A 1 71 ? -15.384 8.195 33.976 1.00 94.44 71 ARG A C 1
ATOM 584 O O . ARG A 1 71 ? -16.567 7.922 34.167 1.00 94.44 71 ARG A O 1
ATOM 591 N N . VAL A 1 72 ? -14.672 8.951 34.809 1.00 94.00 72 VAL A N 1
ATOM 592 C CA . VAL A 1 72 ? -15.256 9.586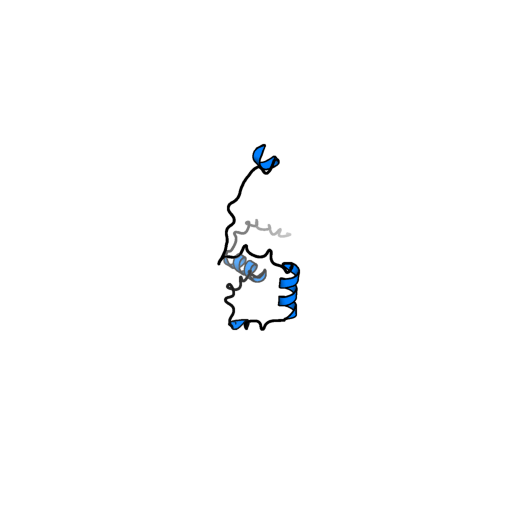 35.997 1.00 94.00 72 VAL A CA 1
ATOM 593 C C . VAL A 1 72 ? -16.050 10.817 35.560 1.00 94.00 72 VAL A C 1
ATOM 595 O O . VAL A 1 72 ? -15.523 11.711 34.897 1.00 94.00 72 VAL A O 1
ATOM 598 N N . LEU A 1 73 ? -17.338 10.850 35.901 1.00 91.31 73 LEU A N 1
ATOM 599 C CA . LEU A 1 73 ? -18.200 11.999 35.634 1.00 91.31 73 LEU A CA 1
ATOM 600 C C . LEU A 1 73 ? -18.035 13.050 36.733 1.00 91.31 73 LEU A C 1
ATOM 602 O O . LEU A 1 73 ? -17.809 12.721 37.896 1.00 91.31 73 LEU A O 1
ATOM 606 N N . LYS A 1 74 ? -18.178 14.327 36.367 1.00 92.56 74 LYS A N 1
ATOM 607 C CA . LYS A 1 74 ? -18.199 15.408 37.355 1.00 92.56 74 LYS A CA 1
ATOM 608 C C . LYS A 1 74 ? -19.434 15.251 38.254 1.00 92.56 74 LYS A C 1
ATOM 610 O O . LYS A 1 74 ? -20.527 15.050 37.716 1.00 92.56 74 LYS A O 1
ATOM 615 N N . PRO A 1 75 ? -19.290 15.365 39.585 1.00 89.94 75 PRO A N 1
ATOM 616 C CA . PRO A 1 75 ? -20.433 15.331 40.484 1.00 89.94 75 PRO A CA 1
ATOM 617 C C . PRO A 1 75 ? -21.351 16.519 40.184 1.00 89.94 75 PRO A C 1
ATOM 619 O O . PRO A 1 75 ? -20.896 17.653 40.030 1.00 89.94 75 PRO A O 1
ATOM 622 N N . VAL A 1 76 ? -22.651 16.252 40.079 1.00 86.50 76 VAL A N 1
ATOM 623 C CA . VAL A 1 76 ? -23.668 17.287 39.873 1.00 86.50 76 VAL A CA 1
ATOM 624 C C . VAL A 1 76 ? -24.306 17.591 41.221 1.00 86.50 76 VAL A C 1
ATOM 626 O O . VAL A 1 76 ? -24.822 16.687 41.877 1.00 86.50 76 VAL A O 1
ATOM 629 N N . ALA A 1 77 ? -24.275 18.859 41.639 1.00 81.94 77 ALA A N 1
ATOM 630 C CA . ALA A 1 77 ? -24.985 19.294 42.836 1.00 81.94 77 ALA A CA 1
ATOM 631 C C . ALA A 1 77 ? -26.497 19.041 42.664 1.00 81.94 77 ALA A C 1
ATOM 633 O O . ALA A 1 77 ? -27.045 19.353 41.597 1.00 81.94 77 ALA A O 1
ATOM 634 N N . PRO A 1 78 ? -27.189 18.486 43.675 1.00 79.62 78 PRO A N 1
ATOM 635 C CA . PRO A 1 78 ? -28.617 18.219 43.575 1.00 79.62 78 PRO A CA 1
ATOM 636 C C . PRO A 1 78 ? -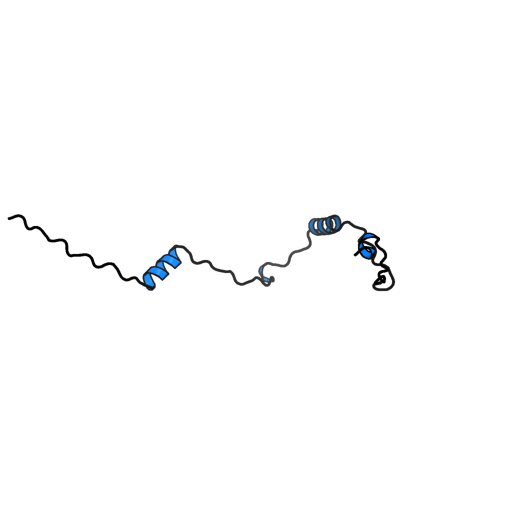29.369 19.529 43.315 1.00 79.62 78 PRO A C 1
ATOM 638 O O . PRO A 1 78 ? -29.191 20.517 44.027 1.00 79.62 78 PRO A O 1
ATOM 641 N N . LYS A 1 79 ? -30.218 19.551 42.280 1.00 73.94 79 LYS A N 1
ATOM 642 C CA . LYS A 1 79 ? -31.120 20.680 42.035 1.00 73.94 79 LYS A CA 1
ATOM 643 C C . LYS A 1 79 ? -32.090 20.764 43.215 1.00 73.94 79 LYS A C 1
ATOM 645 O O . LYS A 1 79 ? -32.882 19.844 43.422 1.00 73.94 79 LYS A O 1
ATOM 650 N N . LEU A 1 80 ? -32.009 21.847 43.989 1.00 69.44 80 LEU A N 1
ATOM 651 C CA . LEU A 1 80 ? -32.984 22.165 45.029 1.00 69.44 80 LEU A CA 1
ATOM 652 C C . LEU A 1 80 ? -34.365 22.222 44.368 1.00 69.44 80 LEU A C 1
ATOM 654 O O . LEU A 1 80 ? -34.626 23.063 43.509 1.00 69.44 80 LEU A O 1
ATOM 658 N N . LYS A 1 81 ? -35.232 21.267 44.712 1.00 65.19 81 LYS A N 1
ATOM 659 C CA . LYS A 1 81 ? -36.629 21.267 44.283 1.00 65.19 81 LYS A CA 1
ATOM 660 C C . LYS A 1 81 ? -37.323 22.356 45.093 1.00 65.19 81 LYS A C 1
ATOM 662 O O . LYS A 1 81 ? -37.688 22.119 46.243 1.00 65.19 81 LYS A O 1
ATOM 667 N N . ASN A 1 82 ? -37.468 23.550 44.529 1.00 62.91 82 ASN A N 1
ATOM 668 C CA . ASN A 1 82 ? -38.274 24.593 45.151 1.00 62.91 82 ASN A CA 1
ATOM 669 C C . ASN A 1 82 ? -39.726 24.102 45.165 1.00 62.91 82 ASN A C 1
ATOM 671 O O . ASN A 1 82 ? -40.386 24.077 44.129 1.00 62.91 82 ASN A O 1
ATOM 675 N N . ARG A 1 83 ? -40.209 23.644 46.324 1.00 63.28 83 ARG A N 1
ATOM 676 C CA . ARG A 1 83 ? -41.636 23.392 46.526 1.00 63.28 83 ARG A CA 1
ATOM 677 C C . ARG A 1 83 ? -42.312 24.752 46.691 1.00 63.28 83 ARG A C 1
ATOM 679 O O . ARG A 1 83 ? -42.052 25.434 47.680 1.00 63.28 83 ARG A O 1
ATOM 686 N N . CYS A 1 84 ? -43.119 25.154 45.709 1.00 50.41 84 CYS A N 1
ATOM 687 C CA . CYS A 1 84 ? -44.091 26.230 45.892 1.00 50.41 84 CYS A CA 1
ATOM 688 C C . CYS A 1 84 ? -45.038 25.840 47.034 1.00 50.41 84 CYS A C 1
ATOM 690 O O . CYS A 1 84 ? -45.484 24.692 47.091 1.00 50.41 84 CYS A O 1
ATOM 692 N N . LYS A 1 85 ? -45.229 26.782 47.962 1.00 53.75 85 LYS A N 1
ATOM 693 C CA . LYS A 1 85 ? -46.184 26.699 49.070 1.00 53.75 85 LYS A CA 1
ATOM 694 C C . LYS A 1 85 ? -47.615 26.709 48.557 1.00 53.75 85 LYS A C 1
ATOM 696 O O . LYS A 1 85 ? -47.845 27.400 47.540 1.00 53.75 85 LYS A O 1
#

pLDDT: mean 83.04, std 12.33, range [50.41, 97.5]

Radius of gyration: 35.88 Å; chains: 1; bounding box: 90×43×75 Å

=== Feature glossary ===
Each block in this record encodes a different view of the same protein. In brief:

Predicted aligned error. PAE(i, j) answers: if I align the predicted and true structures on residue i, how far off (in Å) do I expect residue j to be? A block-diagonal PAE matrix with low values on the blocks and high values off-diagonal is the signature of a multi-domain protein with confidently predicted domains but uncertain inter-domain orientation.

Contact-map, Ramachandran, and PAE plots. Plot images: a contact map (which residues are close in 3D, as an N×N binary image), a Ramachandran scatter (backbone torsion angles, revealing secondary-structure composition at a glance), and — for AlphaFold structures — a PAE heatmap (pairwise prediction confidence).

Backbone torsions (φ/ψ). φ (phi) and ψ (psi) are the two rotatable backbone dihedrals per residue: φ is the C(i-1)–N–Cα–C torsion, ψ is the N–Cα–C–N(i+1) torsion, both in degrees on (−180°, 180°]. α-helical residues cluster near (−60°, −45°); β-strand residues near (−120°, +130°). A Ramachandran plot is simply a scatter of (φ, ψ) for every residue.

Foldseek 3Di. A 3Di character summarizes, for each residue, the relative orientation of the Cα frame of its nearest spatial neighbor. Because it encodes fold topology rather than chemistry, 3Di alignments detect remote structural similarity that sequence alignment misses.

Radius of gyration, Cα contacts, bounding box. Three whole-structure scalars: the radius of gyration (RMS distance of Cα from centroid, in Å), the count of Cα–Cα contacts (pairs closer than 8 Å and separated by more than four residues in sequence — i.e. tertiary, not local, contacts), and the bounding-box dimensions. Together they distinguish compact globular folds from extended fibres or disordered chains.

Sequence. Sequence gives the ch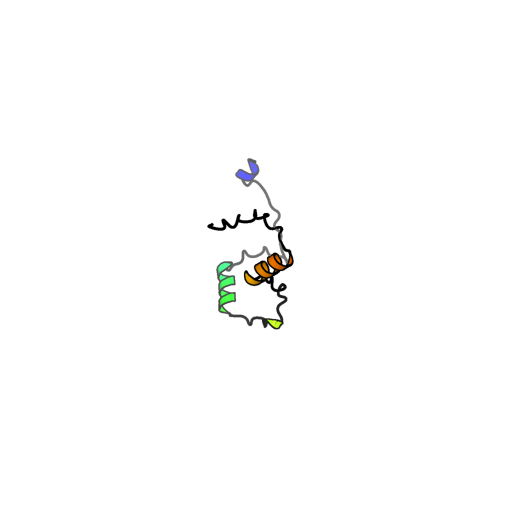ain of amino acids in standard one-letter code (A=alanine, C=cysteine, …, Y=tyrosine), read N→C. It is the only feature that is directly encoded by the gene; all structural features are derived from the folded form of this sequence.

mmCIF coordinates. Atomic coordinates in PDBx/mmCIF format — the same representation the Protein Data Bank distributes. Each line of the _atom_site loop places one backbone atom in Cartesian space (units: ångströms, origin: arbitrary).

Secondary structure (3-state, P-SEA). Three-state secondary structure (P-SEA) collapses the eight DSSP classes into helix (a), strand (b), and coil (c). P-SEA assigns these from Cα geometry alone — distances and angles — without requiring backbone oxygens, so it works on any Cα trace.

InterPro / GO / CATH / organism. Functional annotations link the protein to curated databases. InterPro entries identify conserved domains and families by matching the sequence against member-database signatures (Pfam, PROSITE, CDD, …). Gene Ontology (GO) terms describe molecular function, biological process, and cellular component in a controlled vocabulary. CATH places the structure in a hierarchical fold classification (Class/Architecture/Topology/Homologous-superfamily). The organism is the source species.

B-factor. B-factor (Debye–Waller factor) reflects atomic displacement in the crystal lattice. It is an experimental observable (units Å²), not a prediction; low values mean the atom is pinned down, high values mean it moves or is heterogeneous across the crystal.

Rendered structure images. Structure images are PyMOL renders from six orthogonal camera directions. Cartoon representation draws helices as coils and strands as arrows; sticks shows the backbone as bonds; surface shows the solvent-excluded envelope. Rainbow coloring maps sequence position to hue (blue→red, N→C); chain coloring assigns a distinct color per polypeptide.

Solvent-accessible surface area. Solvent-accessible surface area (SASA) is the area in Å² traced out by the centre of a 1.4 Å probe sphere (a water molecule) rolled over the protein's van der Waals surface (Shrake–Rupley / Lee–Richards construction). Buried residues have near-zero SASA; fully exposed residues can exceed 200 Å². The total SASA scales roughly with the number of surface residues.

Secondary structure (8-state, DSSP). The SS8 string is DSSP's per-residue secondary-structure call. α-helix (H) means an i→i+4 H-bond ladder; β-strand (E) means the residue participates in a β-sheet; 3₁₀ (G) and π (I) are tighter and wider helices; T/S are turns/bends; '-' is loop.

pLDDT. For AlphaFold models, the B-factor field carries pLDDT — the model's own estimate of local accuracy on a 0–100 scale. Regions with pLDDT<50 should be treated as essentially unmodeled; they often correspond to intrinsically disordered segments.

Nearest PDB structures. Nearest PDB neighbors are the top structural matches found by Foldseek when searching this structure against the entire Protein Data Bank. Each hit reports a TM-score (0 to 1; >0.5 almost always implies the same fold) and an E-value. These are *structural* homologs — they may share no detectable sequence similarity.